Protein AF-A0A256YQB1-F1 (afdb_monomer_lite)

Secondary structure (DSSP, 8-state):
---HHHHHHHHHTT--------HHHHTTSTT--GGGG--S-HHHHHHHHHHTTPEE-SSSEEEEEEEE-SS-EEEEEEE---

Foldseek 3Di:
DDDPVVVVVCLVVVHDDDDDDDPVVQVVDPPDDCVLVVDPDLVSSVVSVVVVPWDDPDPFKTKDWPDDPPSDTDIDIGGSDD

pLDDT: mean 86.3, std 6.85, range [62.19, 95.25]

Sequence (82 aa):
MVSEANLEYIDEAGYKYITALDKNQIAKVPGVTLGLFDSSDIERTIEQVTEAGFERYDENLYSRDLGDGGRKRHIICFNSTP

Structure (mmCIF, N/CA/C/O backbone):
data_AF-A0A256YQB1-F1
#
_entry.id   AF-A0A256YQB1-F1
#
loop_
_atom_site.group_PDB
_atom_site.id
_atom_site.type_symbol
_atom_site.label_atom_id
_atom_site.label_alt_id
_atom_site.label_comp_id
_atom_site.label_asym_id
_atom_site.label_entity_id
_atom_site.label_seq_id
_atom_site.pdbx_PDB_ins_code
_atom_site.Cartn_x
_atom_site.Cartn_y
_atom_site.Cartn_z
_atom_site.occupancy
_atom_site.B_iso_or_equiv
_atom_site.auth_seq_id
_atom_site.auth_comp_id
_atom_site.auth_asym_id
_atom_site.auth_atom_id
_atom_site.pdbx_PDB_model_num
ATOM 1 N N . MET A 1 1 ? -1.594 12.622 -11.755 1.00 62.19 1 MET A N 1
ATOM 2 C CA . MET A 1 1 ? -1.416 11.179 -12.006 1.00 62.19 1 MET A CA 1
ATOM 3 C C . MET A 1 1 ? -0.599 11.026 -13.282 1.00 62.19 1 MET A C 1
ATOM 5 O O . MET A 1 1 ? -0.857 11.769 -14.224 1.00 62.19 1 MET A O 1
ATOM 9 N N . VAL A 1 2 ? 0.419 10.169 -13.291 1.00 70.94 2 VAL A N 1
ATOM 10 C CA . VAL A 1 2 ? 1.223 9.867 -14.490 1.00 70.94 2 VAL A CA 1
ATOM 11 C C . VAL A 1 2 ? 0.515 8.746 -15.257 1.00 70.94 2 VAL A C 1
ATOM 13 O O . VAL A 1 2 ? -0.046 7.856 -14.627 1.00 70.94 2 VAL A O 1
ATOM 16 N N . SER A 1 3 ? 0.475 8.803 -16.590 1.00 82.19 3 SER A N 1
ATOM 17 C CA . SER A 1 3 ? -0.168 7.753 -17.394 1.00 82.19 3 SER A CA 1
ATOM 18 C C . SER A 1 3 ? 0.575 6.418 -17.272 1.00 82.19 3 SER A C 1
ATOM 20 O O . SER A 1 3 ? 1.792 6.401 -17.087 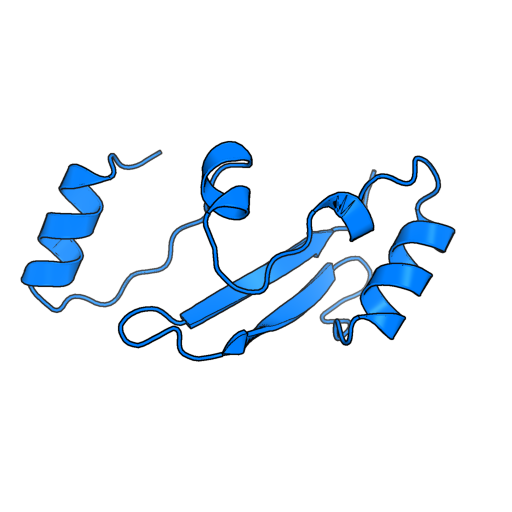1.00 82.19 3 SER A O 1
ATOM 22 N N . GLU A 1 4 ? -0.138 5.298 -17.436 1.00 81.94 4 GLU A N 1
ATOM 23 C CA . GLU A 1 4 ? 0.475 3.958 -17.441 1.00 81.94 4 GLU A CA 1
ATOM 24 C C . GLU A 1 4 ? 1.571 3.849 -18.514 1.00 81.94 4 GLU A C 1
ATOM 26 O O . GLU A 1 4 ? 2.665 3.384 -18.214 1.00 81.94 4 GLU A O 1
ATOM 31 N N . ALA A 1 5 ? 1.340 4.422 -19.701 1.00 85.75 5 ALA A N 1
ATOM 32 C CA . ALA A 1 5 ? 2.330 4.473 -20.779 1.00 85.75 5 ALA A CA 1
ATOM 33 C C . ALA A 1 5 ? 3.639 5.171 -20.362 1.00 85.75 5 ALA A C 1
ATOM 35 O O . ALA A 1 5 ? 4.728 4.710 -20.685 1.00 85.75 5 ALA A O 1
ATOM 36 N N . ASN A 1 6 ? 3.560 6.272 -19.606 1.00 86.31 6 ASN A N 1
ATOM 37 C CA . ASN A 1 6 ? 4.763 6.958 -19.134 1.00 86.31 6 ASN A CA 1
ATOM 38 C C . ASN A 1 6 ? 5.521 6.123 -18.093 1.00 86.31 6 ASN A C 1
ATOM 40 O O . ASN A 1 6 ? 6.747 6.177 -18.055 1.00 86.31 6 ASN A O 1
ATOM 44 N N . LEU A 1 7 ? 4.814 5.360 -17.254 1.00 85.75 7 LEU A N 1
ATOM 45 C CA . LEU A 1 7 ? 5.448 4.458 -16.290 1.00 85.75 7 LEU A CA 1
ATOM 46 C C . LEU A 1 7 ? 6.138 3.282 -16.992 1.00 85.75 7 LEU A C 1
ATOM 48 O O . LEU A 1 7 ? 7.246 2.927 -16.600 1.00 85.75 7 LEU A O 1
ATOM 52 N N . GLU A 1 8 ? 5.540 2.741 -18.056 1.00 87.12 8 GLU A N 1
ATOM 53 C CA . GLU A 1 8 ? 6.159 1.703 -18.892 1.00 87.12 8 GLU A CA 1
ATOM 54 C C . GLU A 1 8 ? 7.467 2.190 -19.526 1.00 87.12 8 GLU A C 1
ATOM 56 O O . GLU A 1 8 ? 8.476 1.494 -19.448 1.00 87.12 8 GLU A O 1
ATOM 61 N N . TYR A 1 9 ? 7.507 3.419 -20.052 1.00 90.12 9 TYR A N 1
ATOM 62 C CA . TYR A 1 9 ? 8.752 3.989 -20.581 1.00 90.12 9 TYR A CA 1
ATOM 63 C C . TYR A 1 9 ? 9.856 4.124 -19.519 1.00 90.12 9 TYR A C 1
ATOM 65 O O . TYR A 1 9 ? 11.034 3.924 -19.818 1.00 90.12 9 TYR A O 1
ATOM 73 N N . ILE A 1 10 ? 9.498 4.464 -18.276 1.00 88.31 10 ILE A N 1
ATOM 74 C CA . ILE A 1 10 ? 10.453 4.569 -17.159 1.00 88.31 10 ILE A CA 1
ATOM 75 C C . ILE A 1 10 ? 10.968 3.176 -16.761 1.00 88.31 10 ILE A C 1
ATOM 77 O O . ILE A 1 10 ? 12.172 3.021 -16.537 1.00 88.31 10 ILE A O 1
ATOM 81 N N . ASP A 1 11 ? 10.080 2.174 -16.718 1.00 86.62 11 ASP A N 1
ATOM 82 C CA . ASP A 1 11 ? 10.424 0.767 -16.475 1.00 86.62 11 ASP A CA 1
ATOM 83 C C . ASP A 1 11 ? 11.394 0.234 -17.543 1.00 86.62 11 ASP A C 1
ATOM 85 O O . ASP A 1 11 ? 12.418 -0.364 -17.210 1.00 86.62 11 ASP A O 1
ATOM 89 N N . GLU A 1 12 ? 11.096 0.461 -18.827 1.00 89.50 12 GLU A N 1
ATOM 90 C CA . GLU A 1 12 ? 11.925 0.019 -19.959 1.00 89.50 12 GLU A CA 1
ATOM 91 C C . GLU A 1 12 ? 13.314 0.659 -19.952 1.00 89.50 12 GLU A C 1
ATOM 93 O O . GLU A 1 12 ? 14.309 0.003 -20.266 1.00 89.50 12 GLU A O 1
ATOM 98 N N . ALA A 1 13 ? 13.399 1.925 -19.542 1.00 90.69 13 ALA A N 1
ATOM 99 C CA . ALA A 1 13 ? 14.663 2.633 -19.386 1.00 90.69 13 ALA A CA 1
ATOM 100 C C . ALA A 1 13 ? 15.465 2.191 -18.141 1.00 90.69 13 ALA A C 1
ATOM 102 O O . ALA A 1 13 ? 16.600 2.634 -17.955 1.00 90.69 13 ALA A O 1
ATOM 103 N N . GLY A 1 14 ? 14.907 1.320 -17.290 1.00 87.69 14 GLY A N 1
ATOM 104 C CA . GLY A 1 14 ? 15.572 0.790 -16.097 1.00 87.69 14 GLY A CA 1
ATOM 105 C C . GLY A 1 14 ? 15.693 1.794 -14.947 1.00 87.69 14 GLY A C 1
ATOM 106 O O . GLY A 1 14 ? 16.520 1.611 -14.048 1.00 87.69 14 GLY A O 1
ATOM 107 N N . TYR A 1 15 ? 14.897 2.865 -14.959 1.00 88.44 15 TYR A N 1
ATOM 108 C CA . TYR A 1 15 ? 14.888 3.850 -13.883 1.00 88.44 15 TYR A CA 1
ATOM 109 C C . TYR A 1 15 ? 14.078 3.358 -12.682 1.00 88.44 15 TYR A C 1
ATOM 111 O O . TYR A 1 15 ? 13.045 2.707 -12.812 1.00 88.44 15 TYR A O 1
ATOM 119 N N . LYS A 1 16 ? 14.531 3.720 -11.478 1.00 86.56 16 LYS A N 1
ATOM 120 C CA . LYS A 1 16 ? 13.798 3.457 -10.235 1.00 86.56 16 LYS A CA 1
ATOM 121 C C . LYS A 1 16 ? 12.828 4.596 -9.961 1.00 86.56 16 LYS A C 1
ATOM 123 O O . LYS A 1 16 ? 13.219 5.760 -10.026 1.00 86.56 16 LYS A O 1
ATOM 128 N N . TYR A 1 17 ? 11.598 4.265 -9.592 1.00 87.62 17 TYR A N 1
ATOM 129 C CA . TYR A 1 17 ? 10.582 5.251 -9.247 1.00 87.62 17 TYR A CA 1
ATOM 130 C C . TYR A 1 17 ? 9.664 4.744 -8.132 1.00 87.62 17 TYR A C 1
ATOM 132 O O . TYR A 1 17 ? 9.599 3.549 -7.848 1.00 87.62 17 TYR A O 1
ATOM 140 N N . ILE A 1 18 ? 8.954 5.681 -7.504 1.00 87.88 18 ILE A N 1
ATOM 141 C CA . ILE A 1 18 ? 7.880 5.413 -6.547 1.00 87.88 18 ILE A CA 1
ATOM 142 C C . ILE A 1 18 ? 6.618 6.051 -7.117 1.00 87.88 18 ILE A C 1
ATOM 144 O O . ILE A 1 18 ? 6.637 7.217 -7.510 1.00 87.88 18 ILE A O 1
ATOM 148 N N . THR A 1 19 ? 5.526 5.293 -7.169 1.00 88.12 19 THR A N 1
ATOM 149 C CA . THR A 1 19 ? 4.210 5.809 -7.555 1.00 88.12 19 THR A CA 1
ATOM 150 C C . THR A 1 19 ? 3.165 5.348 -6.555 1.00 88.12 19 THR A C 1
ATOM 152 O O . THR A 1 19 ? 3.232 4.228 -6.052 1.00 88.12 19 THR A O 1
ATOM 155 N N . ALA A 1 20 ? 2.186 6.207 -6.293 1.00 87.69 20 ALA A N 1
ATOM 156 C CA . ALA A 1 20 ? 0.935 5.783 -5.687 1.00 87.69 20 ALA A CA 1
ATOM 157 C C . ALA A 1 20 ? 0.034 5.171 -6.771 1.00 87.69 20 ALA A C 1
ATOM 159 O O . ALA A 1 20 ? 0.112 5.574 -7.936 1.00 87.69 20 ALA A O 1
ATOM 160 N N . LEU A 1 21 ? -0.795 4.202 -6.385 1.00 86.31 21 LEU A N 1
ATOM 161 C CA . LEU A 1 21 ? -1.816 3.604 -7.243 1.00 86.31 21 LEU A CA 1
ATOM 162 C C . LEU A 1 21 ? -3.193 4.130 -6.844 1.00 86.31 21 LEU A C 1
ATOM 164 O O . LEU A 1 21 ? -3.477 4.289 -5.656 1.00 86.31 21 LEU A O 1
ATOM 168 N N . ASP A 1 22 ? -4.061 4.339 -7.828 1.00 83.50 22 ASP A N 1
ATOM 169 C CA . ASP A 1 22 ? -5.462 4.662 -7.571 1.00 83.50 22 ASP A CA 1
ATOM 170 C C . ASP A 1 22 ? -6.268 3.416 -7.167 1.00 83.50 22 ASP A C 1
ATOM 172 O O . ASP A 1 22 ? -5.874 2.277 -7.430 1.00 83.50 22 ASP A O 1
ATOM 176 N N . LYS A 1 23 ? -7.446 3.611 -6.554 1.00 79.12 23 LYS A N 1
ATOM 177 C CA . LYS A 1 23 ? -8.301 2.518 -6.034 1.00 79.12 23 LYS A CA 1
ATOM 178 C C . LYS A 1 23 ? -8.572 1.404 -7.056 1.00 79.12 23 LYS A C 1
ATOM 180 O O . LYS A 1 23 ? -8.525 0.224 -6.721 1.00 79.12 23 LYS A O 1
ATOM 185 N N . ASN A 1 24 ? -8.833 1.772 -8.309 1.00 81.25 24 ASN A N 1
ATOM 186 C CA . ASN A 1 24 ? -9.078 0.835 -9.411 1.00 81.25 24 ASN A CA 1
ATOM 187 C C . ASN A 1 24 ? -7.817 0.072 -9.860 1.00 81.25 24 ASN A C 1
ATOM 189 O O . ASN A 1 24 ? -7.934 -1.002 -10.448 1.00 81.25 24 ASN A O 1
ATOM 193 N N . GLN A 1 25 ? -6.626 0.617 -9.612 1.00 83.56 25 GLN A N 1
ATOM 194 C CA . GLN A 1 25 ? -5.347 -0.025 -9.909 1.00 83.56 25 GLN A CA 1
ATOM 195 C C . GLN A 1 25 ? -4.897 -0.932 -8.761 1.00 83.56 25 GLN A C 1
ATOM 197 O O . GLN A 1 25 ? -4.395 -2.022 -9.021 1.00 83.56 25 GLN A O 1
ATOM 202 N N . ILE A 1 26 ? -5.150 -0.538 -7.508 1.00 84.69 26 ILE A N 1
ATOM 203 C CA . ILE A 1 26 ? -4.853 -1.348 -6.315 1.00 84.69 26 ILE A CA 1
ATOM 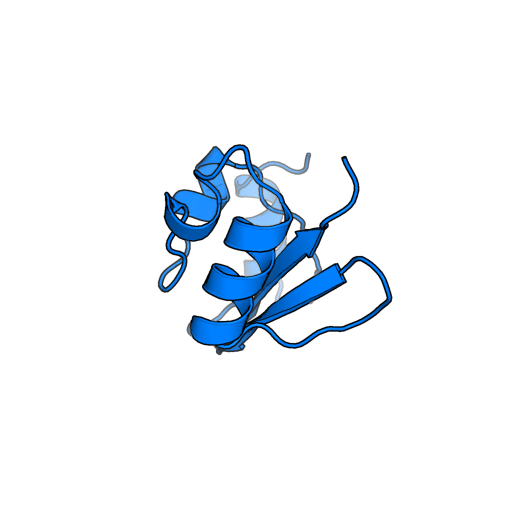204 C C . ILE A 1 26 ? -5.524 -2.727 -6.405 1.00 84.69 26 ILE A C 1
ATOM 206 O O . ILE A 1 26 ? -4.892 -3.736 -6.106 1.00 84.69 26 ILE A O 1
ATOM 210 N N . ALA A 1 27 ? -6.766 -2.793 -6.896 1.00 82.69 27 ALA A N 1
ATOM 211 C CA . ALA A 1 27 ? -7.498 -4.051 -7.076 1.00 82.69 27 ALA A CA 1
ATOM 212 C C . ALA A 1 27 ? -6.822 -5.045 -8.045 1.00 82.69 27 ALA A C 1
ATOM 214 O O . ALA A 1 27 ? -7.140 -6.231 -8.026 1.00 82.69 27 ALA A O 1
ATOM 215 N N . LYS A 1 28 ? -5.908 -4.575 -8.905 1.00 84.12 28 LYS A N 1
ATOM 216 C CA . LYS A 1 28 ? -5.161 -5.413 -9.854 1.00 84.12 28 LYS A CA 1
ATOM 217 C C . LYS A 1 28 ? -3.847 -5.945 -9.270 1.00 84.12 28 LYS A C 1
ATOM 219 O O . LYS A 1 28 ? -3.194 -6.755 -9.924 1.00 84.12 28 LYS A O 1
ATOM 224 N N . VAL A 1 29 ? -3.435 -5.490 -8.082 1.00 84.50 29 VAL A N 1
ATOM 225 C CA . VAL A 1 29 ? -2.175 -5.901 -7.448 1.00 84.50 29 VAL A CA 1
ATOM 226 C C . VAL A 1 29 ? -2.352 -7.275 -6.788 1.00 84.50 29 VAL A C 1
ATOM 228 O O . VAL A 1 29 ? -3.202 -7.422 -5.905 1.00 84.50 29 VAL A O 1
ATOM 231 N N . PRO A 1 30 ? -1.554 -8.293 -7.167 1.00 82.25 30 PRO A N 1
ATOM 232 C CA . PRO A 1 30 ? -1.610 -9.605 -6.534 1.00 82.25 30 PRO A CA 1
ATOM 233 C C . PRO A 1 30 ? -1.369 -9.520 -5.023 1.00 82.25 30 PRO A C 1
ATOM 235 O O . PRO A 1 30 ? -0.466 -8.824 -4.566 1.00 82.25 30 PRO A O 1
ATOM 238 N N . GLY A 1 31 ? -2.172 -10.245 -4.244 1.00 79.06 31 GLY A N 1
ATOM 239 C CA . GLY A 1 31 ? -2.056 -10.275 -2.783 1.00 79.06 31 GLY A CA 1
ATOM 240 C C . GLY A 1 31 ? -2.795 -9.151 -2.050 1.00 79.06 31 GLY A C 1
ATOM 241 O O . GLY A 1 31 ? -2.869 -9.196 -0.823 1.00 79.06 31 GLY A O 1
ATOM 242 N N . VAL A 1 32 ? -3.404 -8.192 -2.760 1.00 83.06 32 VAL A N 1
ATOM 243 C CA . VAL A 1 32 ? -4.296 -7.201 -2.141 1.00 83.06 32 VAL A CA 1
ATOM 244 C C . VAL A 1 32 ? -5.710 -7.761 -2.001 1.00 83.06 32 VAL A C 1
ATOM 246 O O . VAL A 1 32 ? -6.326 -8.177 -2.978 1.00 83.06 32 VAL A O 1
ATOM 249 N N . THR A 1 33 ? -6.256 -7.712 -0.783 1.00 81.75 33 THR A N 1
ATOM 250 C CA . THR A 1 33 ? -7.671 -8.003 -0.504 1.00 81.75 33 THR A CA 1
ATOM 251 C C . THR A 1 33 ? -8.340 -6.743 0.030 1.00 81.75 33 THR A C 1
ATOM 253 O O . THR A 1 33 ? -8.189 -6.409 1.201 1.00 81.75 33 THR A O 1
ATOM 256 N N . LEU A 1 34 ? -9.072 -6.028 -0.831 1.00 82.38 34 LEU A N 1
ATOM 257 C CA . LEU A 1 34 ? -9.714 -4.760 -0.456 1.00 82.38 34 LEU A CA 1
ATOM 258 C C . LEU A 1 34 ? -10.834 -4.921 0.582 1.00 82.38 34 LEU A C 1
ATOM 260 O O . LEU A 1 34 ? -11.094 -3.980 1.319 1.00 82.38 34 LEU A O 1
ATOM 264 N N . GLY A 1 35 ? -11.424 -6.116 0.700 1.00 83.25 35 GLY A N 1
ATOM 265 C CA . GLY A 1 35 ? -12.477 -6.390 1.685 1.00 83.25 35 GLY A CA 1
ATOM 266 C C . GLY A 1 35 ? -12.046 -6.236 3.149 1.00 83.25 35 GLY A C 1
ATOM 267 O O . GLY A 1 35 ? -12.893 -6.153 4.031 1.00 83.25 35 GLY A O 1
ATOM 268 N N . LEU A 1 36 ? -10.736 -6.146 3.414 1.00 83.75 36 LEU A N 1
ATOM 269 C CA . LEU A 1 36 ? -10.193 -5.796 4.731 1.00 83.75 36 LEU A CA 1
ATOM 270 C C . LEU A 1 36 ? -10.562 -4.369 5.169 1.00 83.75 36 LEU A C 1
ATOM 272 O O . LEU A 1 36 ? -10.475 -4.064 6.350 1.00 83.75 36 LEU A O 1
ATOM 276 N N . PHE A 1 37 ? -10.955 -3.503 4.230 1.00 84.88 37 PHE A N 1
ATOM 277 C CA . PHE A 1 37 ? -11.253 -2.088 4.468 1.00 84.88 37 PHE A CA 1
ATOM 278 C C . PHE A 1 37 ? -12.749 -1.757 4.333 1.00 84.88 37 PHE A C 1
ATOM 280 O O . PHE A 1 37 ? -13.113 -0.585 4.296 1.00 84.88 37 PHE A O 1
ATOM 287 N N . ASP A 1 38 ? -13.619 -2.767 4.235 1.00 80.50 38 ASP A N 1
ATOM 288 C CA . ASP A 1 38 ? -15.062 -2.575 4.007 1.00 80.50 38 ASP A CA 1
ATOM 289 C C . ASP A 1 38 ? -15.839 -2.224 5.293 1.00 80.50 38 ASP A C 1
ATOM 291 O O . ASP A 1 38 ? -17.040 -1.946 5.246 1.00 80.50 38 ASP A O 1
ATOM 295 N N . SER A 1 39 ? -15.182 -2.241 6.457 1.00 80.56 39 SER A N 1
ATOM 296 C CA . SER A 1 39 ? -15.799 -1.866 7.729 1.00 80.56 39 SER A CA 1
ATOM 297 C C . SER A 1 39 ? -15.910 -0.344 7.856 1.00 80.56 39 SER A C 1
ATOM 299 O O . SER A 1 39 ? -14.932 0.384 7.725 1.00 80.56 39 SER A O 1
ATOM 301 N N . SER A 1 40 ? -17.106 0.145 8.190 1.00 79.50 40 SER A N 1
ATOM 302 C CA . SER A 1 40 ? -17.319 1.547 8.581 1.00 79.50 40 SER A CA 1
ATOM 303 C C . SER A 1 40 ? -16.757 1.878 9.969 1.00 79.50 40 SER A C 1
ATOM 305 O O . SER A 1 40 ? -16.721 3.041 10.358 1.00 79.50 40 SER A O 1
ATOM 307 N N . ASP A 1 41 ? -16.375 0.851 10.728 1.00 89.38 41 ASP A N 1
ATOM 308 C CA . ASP A 1 41 ? -15.727 0.955 12.029 1.00 89.38 41 ASP A CA 1
ATOM 309 C C . ASP A 1 41 ? -14.203 0.851 11.856 1.00 89.38 41 ASP A C 1
ATOM 311 O O . ASP A 1 41 ? -13.685 -0.148 11.332 1.00 89.38 41 ASP A O 1
ATOM 315 N N . ILE A 1 42 ? -13.503 1.908 12.278 1.00 89.31 42 ILE A N 1
ATOM 316 C CA . ILE A 1 42 ? -12.050 2.044 12.171 1.00 89.31 42 ILE A CA 1
ATOM 317 C C . ILE A 1 42 ? -11.323 1.048 13.078 1.00 89.31 42 ILE A C 1
ATOM 319 O O . ILE A 1 42 ? -10.315 0.484 12.663 1.00 89.31 42 ILE A O 1
ATOM 323 N N . GLU A 1 43 ? -11.845 0.780 14.277 1.00 90.88 43 GLU A N 1
ATOM 324 C CA . GLU A 1 43 ? -11.214 -0.107 15.260 1.00 90.88 43 GLU A CA 1
ATOM 325 C C . GLU A 1 43 ? -11.247 -1.540 14.738 1.00 90.88 43 GLU A C 1
ATOM 327 O O . GLU A 1 43 ? -10.222 -2.221 14.685 1.00 90.88 43 GLU A O 1
ATOM 332 N N . ARG A 1 44 ? -12.399 -1.940 14.195 1.00 91.00 44 ARG A N 1
ATOM 333 C CA . ARG A 1 44 ? -12.558 -3.229 13.519 1.00 91.00 44 ARG A CA 1
ATOM 334 C C . ARG A 1 44 ? -11.654 -3.364 12.292 1.00 91.00 44 ARG A C 1
ATOM 336 O O . ARG A 1 44 ? -11.095 -4.433 12.064 1.00 91.00 44 ARG A O 1
ATOM 343 N N . THR A 1 45 ? -11.493 -2.298 11.507 1.00 91.19 45 THR A N 1
ATOM 344 C CA . THR A 1 45 ? -10.563 -2.302 10.363 1.00 91.19 45 THR A CA 1
ATOM 345 C C . THR A 1 45 ? -9.119 -2.487 10.834 1.00 91.19 45 THR A C 1
ATOM 347 O O . THR A 1 45 ? -8.389 -3.284 10.252 1.00 91.19 45 THR A O 1
ATOM 350 N N . ILE A 1 46 ? -8.710 -1.803 11.911 1.00 92.19 46 ILE A N 1
ATOM 351 C CA . ILE A 1 46 ? -7.369 -1.930 12.505 1.00 92.19 46 ILE A CA 1
ATOM 352 C C . ILE A 1 46 ? -7.105 -3.371 12.966 1.00 92.19 46 ILE A C 1
ATOM 354 O O . ILE A 1 46 ? -6.035 -3.914 12.679 1.00 92.19 46 ILE A O 1
ATOM 358 N N . GLU A 1 47 ? -8.067 -4.014 13.632 1.00 92.38 47 GLU A N 1
ATOM 359 C CA . GLU A 1 47 ? -7.957 -5.426 14.025 1.00 92.38 47 GLU A CA 1
ATOM 360 C C . GLU A 1 47 ? -7.758 -6.328 12.797 1.00 92.38 47 GLU A C 1
ATOM 362 O O . GLU A 1 47 ? -6.792 -7.091 12.737 1.00 92.38 47 GLU A O 1
ATOM 367 N N . GLN A 1 48 ? -8.599 -6.172 11.769 1.00 92.62 48 GLN A N 1
ATOM 368 C CA . GLN A 1 48 ? -8.541 -6.975 10.543 1.00 92.62 48 GLN A CA 1
ATOM 369 C C . GLN A 1 48 ? -7.214 -6.828 9.790 1.00 92.62 48 GLN A C 1
ATOM 371 O O . GLN A 1 48 ? -6.651 -7.822 9.325 1.00 92.62 48 GLN A O 1
ATOM 376 N N . VAL A 1 49 ? -6.691 -5.605 9.651 1.00 92.44 49 VAL A N 1
ATOM 377 C CA . VAL A 1 49 ? -5.407 -5.392 8.962 1.00 92.44 49 VAL A CA 1
ATOM 378 C C . VAL A 1 49 ? -4.240 -5.928 9.789 1.00 92.44 49 VAL A C 1
ATOM 380 O O . VAL A 1 49 ? -3.308 -6.495 9.221 1.00 92.44 49 VAL A O 1
ATOM 383 N N . THR A 1 50 ? -4.306 -5.829 11.119 1.00 92.25 50 THR A N 1
ATOM 384 C CA . THR A 1 50 ? -3.282 -6.389 12.013 1.00 92.25 50 THR A CA 1
ATOM 385 C C . THR A 1 50 ? -3.242 -7.915 11.900 1.00 92.25 50 THR A C 1
ATOM 387 O O . THR A 1 50 ? -2.170 -8.489 11.711 1.00 92.25 50 THR A O 1
ATOM 390 N N . GLU A 1 51 ? -4.400 -8.584 11.912 1.00 92.44 51 GLU A N 1
ATOM 391 C CA . GLU A 1 51 ? -4.507 -10.033 11.670 1.00 92.44 51 GLU A CA 1
ATOM 392 C C . GLU A 1 51 ? -4.023 -10.431 10.269 1.00 92.44 51 GLU A C 1
ATOM 394 O O . GLU A 1 51 ? -3.406 -11.481 10.085 1.00 92.44 51 GLU A O 1
ATOM 399 N N . ALA A 1 52 ? -4.242 -9.566 9.276 1.00 90.62 52 ALA A N 1
ATOM 400 C CA . ALA A 1 52 ? -3.732 -9.739 7.922 1.00 90.62 52 ALA A CA 1
ATOM 401 C C . ALA A 1 52 ? -2.222 -9.452 7.793 1.00 90.62 52 ALA A C 1
ATOM 403 O O . ALA A 1 52 ? -1.701 -9.476 6.674 1.00 90.62 52 ALA A O 1
ATOM 404 N N . GLY A 1 53 ? -1.512 -9.188 8.893 1.00 92.44 53 GLY A N 1
ATOM 405 C CA . GLY A 1 53 ? -0.062 -9.004 8.920 1.00 92.44 53 GLY A CA 1
ATOM 406 C C . GLY A 1 53 ? 0.404 -7.611 8.503 1.00 92.44 53 GLY A C 1
ATOM 407 O O . GLY A 1 53 ? 1.511 -7.476 7.986 1.00 92.44 53 GLY A O 1
ATOM 408 N N . PHE A 1 54 ? -0.434 -6.584 8.666 1.00 94.62 54 PHE A N 1
ATOM 409 C CA . PHE A 1 54 ? 0.028 -5.203 8.567 1.00 94.62 54 PHE A CA 1
ATOM 410 C C . PHE A 1 54 ? 0.803 -4.823 9.828 1.00 94.62 54 PHE A C 1
ATOM 412 O O . PHE A 1 54 ? 0.375 -5.077 10.952 1.00 94.62 54 PHE A O 1
ATOM 419 N N . GLU 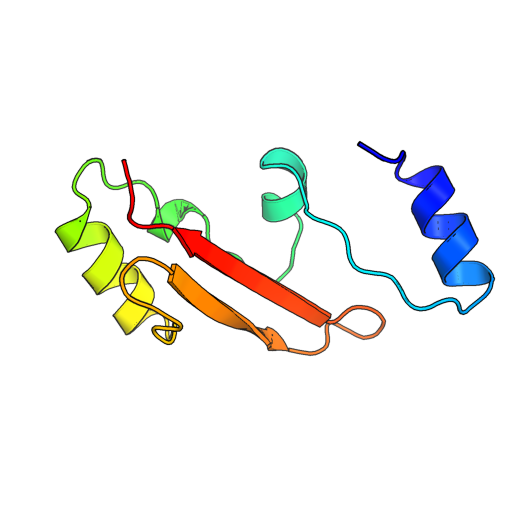A 1 55 ? 1.930 -4.158 9.625 1.00 95.25 55 GLU A N 1
ATOM 420 C CA . GLU A 1 55 ? 2.765 -3.609 10.680 1.00 95.25 55 GLU A CA 1
ATOM 421 C C . GLU A 1 55 ? 2.438 -2.131 10.881 1.00 95.25 55 GLU A C 1
ATOM 423 O O . GLU A 1 55 ? 2.272 -1.372 9.920 1.00 95.25 55 GLU A O 1
ATOM 428 N N . ARG A 1 56 ? 2.359 -1.707 12.142 1.00 95.25 56 ARG A N 1
ATOM 429 C CA . ARG A 1 56 ? 2.176 -0.299 12.488 1.00 95.25 56 ARG A CA 1
ATOM 430 C C . ARG A 1 56 ? 3.469 0.467 12.208 1.00 95.25 56 ARG A C 1
ATOM 432 O O . ARG A 1 56 ? 4.496 0.181 12.817 1.00 95.25 56 ARG A O 1
ATOM 439 N N . TYR A 1 57 ? 3.401 1.439 11.305 1.00 93.12 57 TYR A N 1
ATOM 440 C CA . TYR A 1 57 ? 4.513 2.321 10.961 1.00 93.12 57 TYR A CA 1
ATOM 441 C C . TYR A 1 57 ? 4.561 3.551 11.876 1.00 93.12 57 TYR A C 1
ATOM 443 O O . TYR A 1 57 ? 5.619 3.884 12.406 1.00 93.12 57 TYR A O 1
ATOM 451 N N . ASP A 1 58 ? 3.415 4.205 12.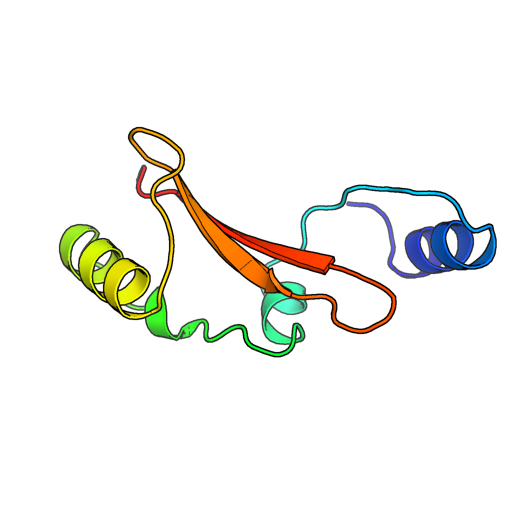090 1.00 93.19 58 ASP A N 1
ATOM 452 C CA . ASP A 1 58 ? 3.281 5.346 13.003 1.00 93.19 58 ASP A CA 1
ATOM 453 C C . ASP A 1 58 ? 1.932 5.334 13.749 1.00 93.19 58 ASP A C 1
ATOM 455 O O . ASP A 1 58 ? 1.265 4.302 13.850 1.00 93.19 58 ASP A O 1
ATOM 459 N N . GLU A 1 59 ? 1.540 6.465 14.342 1.00 90.62 59 GLU A N 1
ATOM 460 C CA . GLU A 1 59 ? 0.298 6.570 15.108 1.00 90.62 59 GLU A CA 1
ATOM 461 C C . GLU A 1 59 ? -0.944 6.169 14.304 1.00 90.62 59 GLU A C 1
ATOM 463 O O . GLU A 1 59 ? -1.827 5.530 14.880 1.00 90.62 59 GLU A O 1
ATOM 468 N N . ASN A 1 60 ? -0.972 6.468 13.002 1.00 92.31 60 ASN A N 1
ATOM 469 C CA . ASN A 1 60 ? -2.139 6.302 12.139 1.00 92.31 60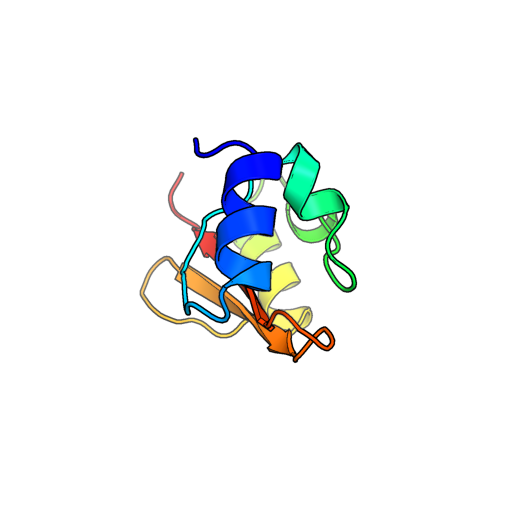 ASN A CA 1
ATOM 470 C C . ASN A 1 60 ? -1.871 5.458 10.885 1.00 92.31 60 ASN A C 1
ATOM 472 O O . ASN A 1 60 ? -2.799 5.168 10.137 1.00 92.31 60 ASN A O 1
ATOM 476 N N . LEU A 1 61 ? -0.625 5.078 10.609 1.00 93.25 61 LEU A N 1
AT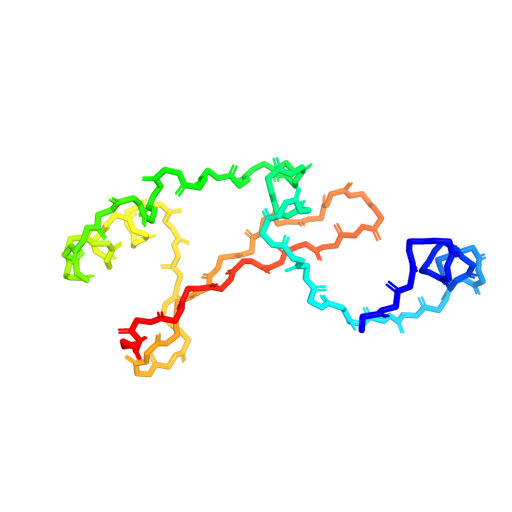OM 477 C CA . LEU A 1 61 ? -0.254 4.361 9.398 1.00 93.25 61 LEU A CA 1
ATOM 478 C C . LEU A 1 61 ? 0.093 2.907 9.700 1.00 93.25 61 LEU A C 1
ATOM 480 O O . LEU A 1 61 ? 1.024 2.611 10.449 1.00 93.25 61 LEU A O 1
ATOM 484 N N . TYR A 1 62 ? -0.612 2.004 9.033 1.00 94.44 62 TYR A N 1
ATOM 485 C CA . TYR A 1 62 ? -0.308 0.581 8.982 1.00 94.44 62 TYR A CA 1
ATOM 486 C C . TYR A 1 62 ? 0.157 0.237 7.575 1.00 94.44 62 TYR A C 1
ATOM 488 O O . TYR A 1 62 ? -0.383 0.752 6.596 1.00 94.44 62 TYR A O 1
ATOM 496 N N . SER A 1 63 ? 1.149 -0.633 7.446 1.00 94.06 63 SER A N 1
ATOM 497 C CA . SER A 1 63 ? 1.689 -1.014 6.145 1.00 94.06 63 SER A CA 1
ATOM 498 C C . SER A 1 63 ? 1.943 -2.503 6.055 1.00 94.06 63 SER A C 1
ATOM 500 O O . SER A 1 63 ? 2.256 -3.154 7.048 1.00 94.06 63 SER A O 1
ATOM 502 N N . ARG A 1 64 ? 1.823 -3.046 4.850 1.00 92.88 64 ARG A N 1
ATOM 503 C CA . ARG A 1 64 ? 2.196 -4.423 4.565 1.00 92.88 64 ARG A CA 1
ATOM 504 C C . ARG A 1 64 ? 2.987 -4.481 3.277 1.00 92.88 64 ARG A C 1
ATOM 506 O O . ARG A 1 64 ? 2.560 -3.975 2.237 1.00 92.88 64 ARG A O 1
ATOM 513 N N . ASP A 1 65 ? 4.132 -5.138 3.360 1.00 91.75 65 ASP A N 1
ATOM 514 C CA . ASP A 1 65 ? 4.921 -5.486 2.195 1.00 91.75 65 ASP A CA 1
ATOM 515 C C . ASP A 1 65 ? 4.328 -6.727 1.528 1.00 91.75 65 ASP A C 1
ATOM 517 O O . ASP A 1 65 ? 4.180 -7.778 2.157 1.00 91.75 65 ASP A O 1
ATOM 521 N N . LEU A 1 66 ? 3.958 -6.605 0.256 1.00 88.81 66 LEU A N 1
ATOM 522 C CA . LEU A 1 66 ? 3.401 -7.712 -0.522 1.00 88.81 66 LEU A CA 1
ATOM 523 C C . LEU A 1 66 ? 4.495 -8.532 -1.221 1.00 88.81 66 LEU A C 1
ATOM 525 O O . LEU A 1 66 ? 4.192 -9.482 -1.942 1.00 88.81 66 LEU A O 1
ATOM 529 N N . GLY A 1 67 ? 5.762 -8.187 -0.990 1.00 83.44 67 GLY A N 1
ATOM 530 C CA . GLY A 1 67 ? 6.920 -8.830 -1.576 1.00 83.44 67 GLY A CA 1
ATOM 531 C C . GLY A 1 67 ? 7.250 -8.316 -2.973 1.00 83.44 67 GLY A C 1
ATOM 532 O O . GLY A 1 67 ? 6.669 -7.359 -3.497 1.00 83.44 67 GLY A O 1
ATOM 533 N N . ASP A 1 68 ? 8.241 -8.969 -3.574 1.00 74.94 68 ASP A N 1
ATOM 534 C CA . ASP A 1 68 ? 8.647 -8.703 -4.945 1.00 74.94 68 ASP A CA 1
ATOM 535 C C . ASP A 1 68 ? 7.732 -9.469 -5.909 1.00 74.94 68 ASP A C 1
ATOM 537 O O . ASP A 1 68 ? 7.804 -10.692 -6.026 1.00 74.94 68 ASP A O 1
ATOM 541 N N . GLY A 1 69 ? 6.861 -8.741 -6.613 1.00 66.62 69 GLY A N 1
ATOM 542 C CA . GLY A 1 69 ? 6.021 -9.279 -7.685 1.00 66.62 69 GLY A CA 1
ATOM 543 C C . GLY A 1 69 ? 6.799 -9.571 -8.976 1.00 66.62 69 GLY A C 1
ATOM 544 O O . GLY A 1 69 ? 6.195 -9.700 -10.040 1.00 66.62 69 GLY A O 1
ATOM 545 N N . GLY A 1 70 ? 8.132 -9.602 -8.916 1.00 73.31 70 GLY A N 1
ATOM 546 C CA . GLY A 1 70 ? 9.051 -9.891 -10.009 1.00 73.31 70 GLY A CA 1
ATOM 547 C C . GLY A 1 70 ? 9.821 -8.648 -10.444 1.00 73.31 70 GLY A C 1
ATOM 548 O O . GLY A 1 70 ? 11.035 -8.586 -10.298 1.00 73.31 70 GLY A O 1
ATOM 549 N N . ARG A 1 71 ? 9.127 -7.660 -11.026 1.00 75.50 71 ARG A N 1
ATOM 550 C CA . ARG A 1 71 ? 9.740 -6.373 -11.432 1.00 75.50 71 ARG A CA 1
ATOM 551 C C . ARG A 1 71 ? 9.431 -5.221 -10.480 1.00 75.50 71 ARG A C 1
ATOM 553 O O . ARG A 1 71 ? 10.109 -4.199 -10.527 1.00 75.50 71 ARG A O 1
ATOM 560 N N . LYS A 1 72 ? 8.380 -5.354 -9.671 1.00 83.19 72 LYS A N 1
ATOM 561 C CA . LYS A 1 72 ? 7.843 -4.286 -8.824 1.00 83.19 72 LYS A CA 1
ATOM 562 C C . LYS A 1 72 ? 7.538 -4.843 -7.443 1.00 83.19 72 LYS A C 1
ATOM 564 O O . LYS A 1 72 ? 6.841 -5.850 -7.312 1.00 83.19 72 LYS A O 1
ATOM 569 N N . ARG A 1 73 ? 8.014 -4.136 -6.422 1.00 88.69 73 ARG A N 1
ATOM 570 C CA . ARG A 1 73 ? 7.656 -4.368 -5.024 1.00 88.69 73 ARG A CA 1
ATOM 571 C C . ARG A 1 73 ? 6.482 -3.473 -4.667 1.00 88.69 73 ARG A C 1
ATOM 573 O O . ARG A 1 73 ? 6.529 -2.272 -4.927 1.00 88.69 73 ARG A O 1
ATOM 580 N N . HIS A 1 74 ? 5.443 -4.059 -4.088 1.00 90.25 74 HIS A N 1
ATOM 581 C CA . HIS A 1 74 ? 4.250 -3.323 -3.687 1.00 90.25 74 HIS A CA 1
ATOM 582 C C . HIS A 1 74 ? 4.177 -3.251 -2.168 1.00 90.25 74 HIS A C 1
ATOM 584 O O . HIS A 1 74 ? 4.287 -4.264 -1.481 1.00 90.25 74 HIS A O 1
ATOM 590 N N . ILE A 1 75 ? 3.963 -2.041 -1.664 1.00 91.88 75 ILE A N 1
ATOM 591 C CA . ILE A 1 75 ? 3.685 -1.783 -0.256 1.00 91.88 75 ILE A CA 1
ATOM 592 C C . ILE A 1 75 ? 2.289 -1.178 -0.212 1.00 91.88 75 ILE A C 1
ATOM 594 O O . ILE A 1 75 ? 2.032 -0.167 -0.869 1.00 91.88 75 ILE A O 1
ATOM 598 N N . ILE A 1 76 ? 1.383 -1.822 0.518 1.00 91.38 76 ILE A N 1
ATOM 599 C CA . ILE A 1 76 ? 0.047 -1.288 0.766 1.00 91.38 76 ILE A CA 1
ATOM 600 C C . ILE A 1 76 ? 0.041 -0.597 2.122 1.00 91.38 76 ILE A C 1
ATOM 602 O O . ILE A 1 76 ? 0.547 -1.142 3.101 1.00 91.38 76 ILE A O 1
ATOM 606 N N . CYS A 1 77 ? -0.541 0.597 2.169 1.00 91.81 77 CYS A N 1
ATOM 607 C CA . CYS A 1 77 ? -0.645 1.387 3.383 1.00 91.81 77 CYS A CA 1
ATOM 608 C C . CYS A 1 77 ? -2.112 1.689 3.689 1.00 91.81 77 CYS A C 1
ATOM 610 O O . CYS A 1 77 ? -2.871 2.077 2.800 1.00 91.81 77 CYS A O 1
ATOM 612 N N . PHE A 1 78 ? -2.488 1.542 4.953 1.00 91.44 78 PHE A N 1
ATOM 613 C CA . PHE A 1 78 ? -3.775 1.926 5.506 1.00 91.44 78 PHE A CA 1
ATOM 614 C C . PHE A 1 78 ? -3.566 3.074 6.485 1.00 91.44 78 PHE A C 1
ATOM 616 O O . PHE A 1 78 ? -2.827 2.934 7.458 1.00 91.44 78 PHE A O 1
ATOM 623 N N . ASN A 1 79 ? -4.203 4.208 6.207 1.00 91.38 79 ASN A N 1
ATOM 624 C CA . ASN A 1 79 ? -4.237 5.337 7.122 1.00 91.38 79 ASN A CA 1
ATOM 625 C C . ASN A 1 79 ? -5.538 5.266 7.927 1.00 91.38 79 ASN A C 1
ATOM 627 O O . ASN A 1 79 ? -6.615 5.317 7.337 1.00 91.38 79 ASN A O 1
ATOM 631 N N . SER A 1 80 ? -5.432 5.147 9.249 1.00 86.19 80 SER A N 1
ATOM 632 C CA . SER A 1 80 ? -6.567 5.070 10.166 1.00 86.19 80 SER A CA 1
ATOM 633 C C . SER A 1 80 ? -7.151 6.435 10.542 1.00 86.19 80 SER A C 1
ATOM 635 O O . SER A 1 80 ? -8.050 6.509 11.378 1.00 86.19 80 SER A O 1
ATOM 637 N N . THR A 1 81 ? -6.633 7.522 9.967 1.00 83.06 81 THR A N 1
ATOM 638 C CA . THR A 1 81 ? -7.196 8.862 10.157 1.00 83.06 81 THR A CA 1
ATOM 639 C C . THR A 1 81 ? -8.475 8.999 9.317 1.00 83.06 81 THR A C 1
ATOM 641 O O . THR A 1 81 ? -8.426 8.659 8.132 1.00 83.06 81 THR A O 1
ATOM 644 N N . PRO A 1 82 ? -9.592 9.480 9.897 1.00 62.34 82 PRO A N 1
ATOM 645 C CA . PRO A 1 82 ? -10.841 9.743 9.176 1.00 62.34 82 PRO A CA 1
ATOM 646 C C . PRO A 1 82 ? -10.711 10.724 8.004 1.00 62.34 82 PRO A C 1
ATOM 648 O O . PRO A 1 82 ? -9.860 11.642 8.080 1.00 62.34 82 PRO A O 1
#

Radius of gyration: 14.43 Å; chains: 1; bounding box: 33×22×36 Å